Protein AF-A0A0G1EMX4-F1 (afdb_monomer_lite)

Organism: NCBI:txid1618778

Sequence (111 aa):
MSNNVKIFILVIVLLILGTAATILLQSESVPAGPGKYDKFAICLKDQGAVFYGAFWCPHCQTQKKLFGTSQKLLPYVECSPVSGQGQTQECMDKKIESYPTWEFADGPWLN

Secondary structure (DSSP, 8-state):
--HHHHHHHHHHHHHHHHHHHHHHHHTTS--SSPPTTHHHHHHHHHTT-EEEE-TT-HHHHHHHHHTGGGGGGS-EEE-S-TTSSS--HHHHHTT--SSSEEE-TTS--B-

InterPro domains:
  IPR036249 Thioredoxin-like superfamily [SSF52833] (50-106)

Radius of gyration: 23.39 Å; chains: 1; bounding box: 41×38×71 Å

Foldseek 3Di:
DDPVVVVVVVVVVVVVVVVVVVVVVVVVPDPPDDFPCQVVQQVCVVQPKAWEAAPPDPVQVVVLVVRPVNSVSHNYDHQADPVRDHGDPVCVVVVPPDPGWMDGPVDDIDD

pLDDT: mean 88.78, std 12.43, range [50.97, 98.06]

Structure (mmCIF, N/CA/C/O backbone):
data_AF-A0A0G1EMX4-F1
#
_entry.id   AF-A0A0G1EMX4-F1
#
loop_
_atom_site.group_PDB
_atom_site.id
_atom_site.type_symbol
_atom_site.label_atom_id
_atom_site.label_alt_id
_atom_site.label_comp_id
_atom_site.label_asym_id
_atom_site.label_entity_id
_atom_site.label_seq_id
_atom_site.pdbx_PDB_ins_code
_atom_site.Cartn_x
_atom_site.Cartn_y
_atom_site.Cartn_z
_atom_site.occupancy
_atom_site.B_iso_or_equiv
_atom_site.auth_seq_id
_atom_site.auth_comp_id
_atom_site.auth_asym_id
_atom_site.auth_atom_id
_atom_site.pdbx_PDB_model_num
ATOM 1 N N . MET A 1 1 ? 18.660 16.735 -56.002 1.00 62.03 1 MET A N 1
ATOM 2 C CA . MET A 1 1 ? 18.299 16.872 -54.571 1.00 62.03 1 MET A CA 1
ATOM 3 C C . MET A 1 1 ? 19.229 17.891 -53.928 1.00 62.03 1 MET A C 1
ATOM 5 O O . MET A 1 1 ? 20.433 17.656 -53.937 1.00 62.03 1 MET A O 1
ATOM 9 N N . SER A 1 2 ? 18.707 19.032 -53.466 1.00 80.50 2 SER A N 1
ATOM 10 C CA . SER A 1 2 ? 19.525 20.114 -52.895 1.00 80.50 2 SER A CA 1
ATOM 11 C C . SER A 1 2 ? 20.086 19.726 -51.522 1.00 80.50 2 SER A C 1
ATOM 13 O O . SER A 1 2 ? 19.517 18.887 -50.822 1.00 80.50 2 SER A O 1
ATOM 15 N N . ASN A 1 3 ? 21.218 20.315 -51.134 1.00 86.56 3 ASN A N 1
ATOM 16 C CA . ASN A 1 3 ? 21.918 19.964 -49.891 1.00 86.56 3 ASN A CA 1
ATOM 17 C C . ASN A 1 3 ? 21.039 20.145 -48.645 1.00 86.56 3 ASN A C 1
ATOM 19 O O . ASN A 1 3 ? 21.103 19.329 -47.732 1.00 86.56 3 ASN A O 1
ATOM 23 N N . ASN A 1 4 ? 20.135 21.124 -48.665 1.00 83.31 4 ASN A N 1
ATOM 24 C CA . ASN A 1 4 ? 19.181 21.365 -47.581 1.00 83.31 4 ASN A CA 1
ATOM 25 C C . ASN A 1 4 ? 18.197 20.197 -47.406 1.00 83.31 4 ASN A C 1
ATOM 27 O O . ASN A 1 4 ? 17.887 19.815 -46.282 1.00 83.31 4 ASN A O 1
ATOM 31 N N . VAL A 1 5 ? 17.767 19.571 -48.508 1.00 87.06 5 VAL A N 1
ATOM 32 C CA . VAL A 1 5 ? 16.890 18.389 -48.472 1.00 87.06 5 VAL A CA 1
ATOM 33 C C . VAL A 1 5 ? 17.640 17.176 -47.919 1.00 87.06 5 VAL A C 1
ATOM 35 O O . VAL A 1 5 ? 17.085 16.421 -47.128 1.00 87.06 5 VAL A O 1
ATOM 38 N N . LYS A 1 6 ? 18.925 17.014 -48.264 1.00 86.50 6 LYS A N 1
ATOM 39 C CA . LYS A 1 6 ? 19.768 15.943 -47.705 1.00 86.50 6 LYS A CA 1
ATOM 40 C C . LYS A 1 6 ? 19.965 16.104 -46.198 1.00 86.50 6 LYS A C 1
ATOM 42 O O . LYS A 1 6 ? 19.823 15.126 -45.475 1.00 86.50 6 LYS A O 1
ATOM 47 N N . ILE A 1 7 ? 20.248 17.324 -45.735 1.00 89.69 7 ILE A N 1
ATOM 48 C CA . ILE A 1 7 ? 20.418 17.636 -44.307 1.00 89.69 7 ILE A CA 1
ATOM 49 C C . ILE A 1 7 ? 19.121 17.351 -43.545 1.00 89.69 7 ILE A C 1
ATOM 51 O O . ILE A 1 7 ? 19.154 16.692 -42.510 1.00 89.69 7 ILE A O 1
ATOM 55 N N . PHE A 1 8 ? 17.975 17.770 -44.085 1.00 91.44 8 PHE A N 1
ATOM 56 C CA . PHE A 1 8 ? 16.676 17.541 -43.455 1.00 91.44 8 PHE A CA 1
ATOM 57 C C . PHE A 1 8 ? 16.335 16.047 -43.325 1.00 91.44 8 PHE A C 1
ATOM 59 O O . PHE A 1 8 ? 15.916 15.601 -42.259 1.00 91.44 8 PHE A O 1
ATOM 66 N N . ILE A 1 9 ? 16.596 15.252 -44.369 1.00 92.75 9 ILE A N 1
ATOM 67 C CA . ILE A 1 9 ? 16.412 13.791 -44.332 1.00 92.75 9 ILE A CA 1
ATOM 68 C C . ILE A 1 9 ? 17.330 13.151 -43.283 1.00 92.75 9 ILE A C 1
ATOM 70 O O . ILE A 1 9 ? 16.891 12.284 -42.531 1.00 92.75 9 ILE A O 1
ATOM 74 N N . LEU A 1 10 ? 18.586 13.596 -43.192 1.00 93.50 10 LEU A N 1
ATOM 75 C CA . LEU A 1 10 ? 19.567 13.047 -42.251 1.00 93.50 10 LEU A CA 1
ATOM 76 C C . LEU A 1 10 ? 19.153 13.304 -40.792 1.00 93.50 10 LEU A C 1
ATOM 78 O O . LEU A 1 10 ? 19.221 12.397 -39.966 1.00 93.50 10 LEU A O 1
ATOM 82 N N . VAL A 1 11 ? 18.637 14.499 -40.491 1.00 94.19 11 VAL A N 1
ATOM 83 C CA . VAL A 1 11 ? 18.111 14.840 -39.158 1.00 94.19 11 VAL A CA 1
ATOM 84 C C . VAL A 1 11 ? 16.895 13.983 -38.799 1.00 94.19 11 VAL A C 1
ATOM 86 O O . VAL A 1 11 ? 16.834 13.454 -37.692 1.00 94.19 11 VAL A O 1
ATOM 89 N N . ILE A 1 12 ? 15.953 13.786 -39.727 1.00 94.38 12 ILE A N 1
ATOM 90 C CA . ILE A 1 12 ? 14.769 12.942 -39.490 1.00 94.38 12 ILE A CA 1
ATOM 91 C C . ILE A 1 12 ? 15.176 11.495 -39.208 1.00 94.38 12 ILE A C 1
ATOM 93 O O . ILE A 1 12 ? 14.682 10.894 -38.257 1.00 94.38 12 ILE A O 1
ATOM 97 N N . VAL A 1 13 ? 16.105 10.943 -39.991 1.00 94.56 13 VAL A N 1
ATOM 98 C CA . VAL A 1 13 ? 16.601 9.576 -39.787 1.00 94.56 13 VAL A CA 1
ATOM 99 C C . VAL A 1 13 ? 17.267 9.438 -38.417 1.00 94.56 13 VAL A C 1
ATOM 101 O O . VAL A 1 13 ? 16.986 8.476 -37.707 1.00 94.56 13 VAL A O 1
ATOM 104 N N . LEU A 1 14 ? 18.079 10.411 -37.995 1.00 93.75 14 LEU A N 1
ATOM 105 C CA . LEU A 1 14 ? 18.706 10.398 -36.669 1.00 93.75 14 LEU A CA 1
ATOM 106 C C . LEU A 1 14 ? 17.684 10.497 -35.528 1.00 93.75 14 LEU A C 1
ATOM 108 O O . LEU A 1 14 ? 17.842 9.811 -34.521 1.00 93.75 14 LEU A O 1
ATOM 112 N N . LEU A 1 15 ? 16.620 11.289 -35.681 1.00 92.69 15 LEU A N 1
ATOM 113 C CA . LEU A 1 15 ? 15.543 11.382 -34.687 1.00 92.69 15 LEU A CA 1
ATOM 114 C C . LEU A 1 15 ? 14.741 10.078 -34.582 1.00 92.69 15 LEU A C 1
ATOM 116 O O . LEU A 1 15 ? 14.439 9.624 -33.477 1.00 92.69 15 LEU A O 1
ATOM 120 N N . ILE A 1 16 ? 14.432 9.439 -35.712 1.00 92.44 16 ILE A N 1
ATOM 121 C CA . ILE A 1 16 ? 13.731 8.147 -35.738 1.00 92.44 16 ILE A CA 1
ATOM 122 C C . ILE A 1 16 ? 14.608 7.051 -35.120 1.00 92.44 16 ILE A C 1
ATOM 124 O O . ILE A 1 16 ? 14.136 6.275 -34.295 1.00 92.44 16 ILE A O 1
ATOM 128 N N . LEU A 1 17 ? 15.899 7.010 -35.457 1.00 91.50 17 LEU A N 1
ATOM 129 C CA . LEU A 1 17 ? 16.836 6.045 -34.877 1.00 91.50 17 LEU A CA 1
ATOM 130 C C . LEU A 1 17 ? 17.051 6.283 -33.379 1.00 91.50 17 LEU A C 1
ATOM 132 O O . LEU A 1 17 ? 17.079 5.323 -32.615 1.00 91.50 17 LEU A O 1
ATOM 136 N N . GLY A 1 18 ? 17.153 7.542 -32.947 1.00 88.06 18 GLY A N 1
ATOM 137 C CA . GLY A 1 18 ? 17.282 7.903 -31.536 1.00 88.06 18 GLY A CA 1
ATOM 138 C C . GLY A 1 18 ? 16.055 7.504 -30.716 1.00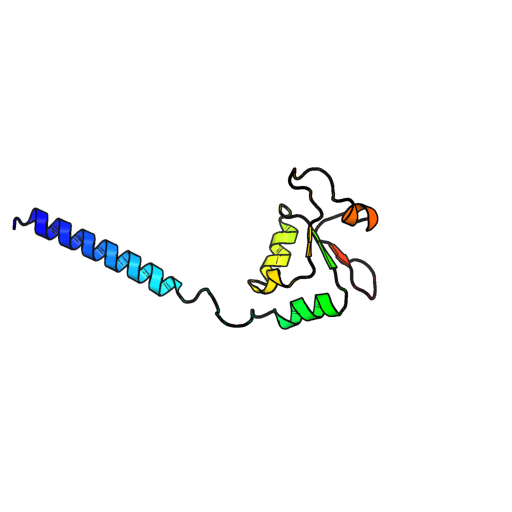 88.06 18 GLY A C 1
ATOM 139 O O . GLY A 1 18 ? 16.196 6.875 -29.671 1.00 88.06 18 GLY A O 1
ATOM 140 N N . THR A 1 19 ? 14.849 7.792 -31.212 1.00 83.69 19 THR A N 1
ATOM 141 C CA . THR A 1 19 ? 13.592 7.403 -30.545 1.00 83.69 19 THR A CA 1
ATOM 142 C C . THR A 1 19 ? 13.400 5.885 -30.518 1.00 83.69 19 THR A C 1
ATOM 144 O O . THR A 1 19 ? 13.086 5.326 -29.464 1.00 83.69 19 THR A O 1
ATOM 147 N N . ALA A 1 20 ? 13.678 5.187 -31.622 1.00 85.12 20 ALA A N 1
ATOM 148 C CA . ALA A 1 20 ? 13.656 3.727 -31.665 1.00 85.12 20 ALA A CA 1
ATOM 149 C C . ALA A 1 20 ? 14.665 3.118 -30.678 1.00 85.12 20 ALA A C 1
ATOM 151 O O . ALA A 1 20 ? 14.307 2.223 -29.918 1.00 85.12 20 ALA A O 1
ATOM 152 N N . ALA A 1 21 ? 15.891 3.647 -30.612 1.00 86.12 21 ALA A N 1
ATOM 153 C CA . ALA A 1 21 ? 16.893 3.210 -29.645 1.00 86.12 21 ALA A CA 1
ATOM 154 C C . ALA A 1 21 ? 16.427 3.432 -28.199 1.00 86.12 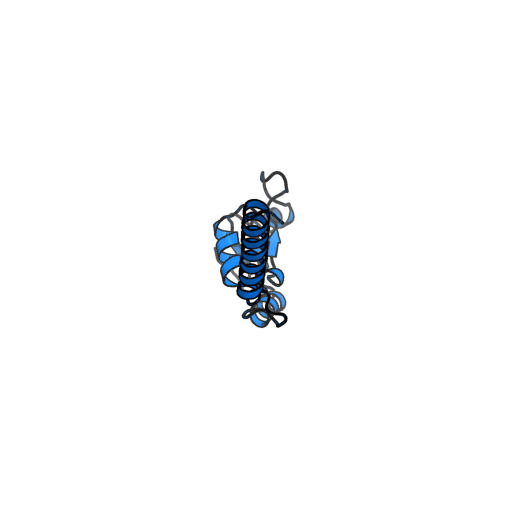21 ALA A C 1
ATOM 156 O O . ALA A 1 21 ? 16.575 2.532 -27.382 1.00 86.12 21 ALA A O 1
ATOM 157 N N . THR A 1 22 ? 15.798 4.568 -27.870 1.00 76.38 22 THR A N 1
ATOM 158 C CA . THR A 1 22 ? 15.262 4.788 -26.513 1.00 76.38 22 THR A CA 1
ATOM 159 C C . THR A 1 22 ? 14.145 3.815 -26.141 1.00 76.38 22 THR A C 1
ATOM 161 O O . THR A 1 22 ? 14.119 3.339 -25.011 1.00 76.38 22 THR A O 1
ATOM 164 N N . ILE A 1 23 ? 13.263 3.468 -27.084 1.00 75.56 23 ILE A N 1
ATOM 165 C CA . ILE A 1 23 ? 12.185 2.493 -26.859 1.00 75.56 23 ILE A CA 1
ATOM 166 C C . ILE A 1 23 ? 12.774 1.091 -26.664 1.00 75.56 23 ILE A C 1
ATOM 168 O O . ILE A 1 23 ? 12.382 0.373 -25.746 1.00 75.56 23 ILE A O 1
ATOM 172 N N . LEU A 1 24 ? 13.757 0.717 -27.487 1.00 73.62 24 LEU A N 1
ATOM 173 C CA . LEU A 1 24 ? 14.439 -0.573 -27.390 1.00 73.62 24 LEU A CA 1
ATOM 174 C C . LEU A 1 24 ? 15.250 -0.696 -26.092 1.00 73.62 24 LEU A C 1
ATOM 176 O O . LEU A 1 24 ? 15.225 -1.748 -25.464 1.00 73.62 24 LEU A O 1
ATOM 180 N N . LEU A 1 25 ? 15.902 0.378 -25.638 1.00 73.75 25 LEU A N 1
ATOM 181 C CA . LEU A 1 25 ? 16.625 0.406 -24.360 1.00 73.75 25 LEU A CA 1
ATOM 182 C C . LEU A 1 25 ? 15.686 0.394 -23.138 1.00 73.75 25 LEU A C 1
ATOM 184 O O . LEU A 1 25 ? 16.089 -0.039 -22.064 1.00 73.75 25 LEU A O 1
ATOM 188 N N . GLN A 1 26 ? 14.431 0.832 -23.278 1.00 65.19 26 GLN A N 1
ATOM 189 C CA . GLN A 1 26 ? 13.407 0.759 -22.220 1.00 65.19 26 GLN A CA 1
ATOM 190 C C . GLN A 1 26 ? 12.663 -0.592 -22.175 1.00 65.19 26 GLN A C 1
ATOM 192 O O . GLN A 1 26 ? 11.900 -0.849 -21.235 1.00 65.19 26 GLN A O 1
ATOM 197 N N . SER A 1 27 ? 12.916 -1.475 -23.150 1.00 55.94 27 SER A N 1
ATOM 198 C CA . SER A 1 27 ? 12.278 -2.790 -23.321 1.00 55.94 27 SER A CA 1
ATOM 199 C C . SER A 1 27 ? 12.614 -3.824 -22.230 1.00 55.94 27 SER A C 1
ATOM 201 O O . SER A 1 27 ? 12.163 -4.964 -22.318 1.00 55.94 27 SER A O 1
ATOM 203 N N . GLU A 1 28 ? 13.371 -3.466 -21.192 1.00 55.09 28 GLU A N 1
ATOM 204 C CA . GLU A 1 28 ? 13.642 -4.351 -20.048 1.00 55.09 28 GLU A CA 1
ATOM 205 C C . GLU A 1 28 ? 12.593 -4.260 -18.920 1.00 55.09 28 GLU A C 1
ATOM 207 O O . GLU A 1 28 ? 12.685 -4.980 -17.927 1.00 55.09 28 GLU A O 1
ATOM 212 N N . SER A 1 29 ? 11.578 -3.393 -19.029 1.00 57.38 29 SER A N 1
ATOM 213 C CA . SER A 1 29 ? 10.752 -3.010 -17.867 1.00 57.38 29 SER A CA 1
ATOM 214 C C . SER A 1 29 ? 9.364 -3.655 -17.737 1.00 57.38 29 SER A C 1
ATOM 216 O O . SER A 1 29 ? 8.634 -3.323 -16.802 1.00 57.38 29 SER A O 1
ATOM 218 N N . VAL A 1 30 ? 8.997 -4.633 -18.570 1.00 57.69 30 VAL A N 1
ATOM 219 C CA . VAL A 1 30 ? 7.797 -5.456 -18.320 1.00 57.69 30 VAL A CA 1
ATOM 220 C C . VAL A 1 30 ? 8.221 -6.917 -18.204 1.00 57.69 30 VAL A C 1
ATOM 222 O O . VAL A 1 30 ? 8.343 -7.600 -19.221 1.00 57.69 30 VAL A O 1
ATOM 225 N N . PRO A 1 31 ? 8.467 -7.430 -16.984 1.00 55.19 31 PRO A N 1
ATOM 226 C CA . PRO A 1 31 ? 8.726 -8.846 -16.816 1.00 55.19 31 PRO A CA 1
ATOM 227 C C . PRO A 1 31 ? 7.463 -9.598 -17.240 1.00 55.19 31 PRO A C 1
ATOM 229 O O . PRO A 1 31 ? 6.413 -9.461 -16.617 1.00 55.19 31 PRO A O 1
ATOM 232 N N . ALA A 1 32 ? 7.569 -10.409 -18.292 1.00 59.00 32 ALA A N 1
ATOM 233 C CA . ALA A 1 32 ? 6.532 -11.364 -18.689 1.00 59.00 32 ALA A CA 1
ATOM 234 C C . ALA A 1 32 ? 6.399 -12.542 -17.693 1.00 59.00 32 ALA A C 1
ATOM 236 O O . ALA A 1 32 ? 5.579 -13.435 -17.890 1.00 59.00 32 ALA A O 1
ATOM 237 N N . GLY A 1 33 ? 7.215 -12.554 -16.631 1.00 67.56 33 GLY A N 1
ATOM 238 C CA . GLY A 1 33 ? 7.194 -13.538 -15.553 1.00 67.56 33 GLY A CA 1
ATOM 239 C C . GLY A 1 33 ? 6.477 -13.046 -14.287 1.00 67.56 33 GLY A C 1
ATOM 240 O O . GLY A 1 33 ? 6.171 -11.857 -14.167 1.00 67.56 33 GLY A O 1
ATOM 241 N N . PRO A 1 34 ? 6.218 -13.953 -13.326 1.00 75.06 34 PRO A N 1
ATOM 242 C CA . PRO A 1 34 ? 5.640 -13.594 -12.035 1.00 75.06 34 PRO A CA 1
ATOM 243 C C . PRO A 1 34 ? 6.498 -12.535 -11.336 1.00 75.06 34 PRO A C 1
ATOM 245 O O . PRO A 1 34 ? 7.731 -12.598 -11.346 1.00 75.06 34 PRO A O 1
ATOM 248 N N . GLY A 1 35 ? 5.840 -11.546 -10.736 1.00 86.69 35 GLY A N 1
ATOM 249 C CA . GLY A 1 35 ? 6.499 -10.505 -9.962 1.00 86.69 35 GLY A CA 1
ATOM 250 C C . GLY A 1 35 ? 7.262 -11.096 -8.777 1.00 86.69 35 GLY A C 1
ATOM 251 O O . GLY A 1 35 ? 6.885 -12.127 -8.214 1.00 86.69 35 GLY A O 1
ATOM 252 N N . LYS A 1 36 ? 8.346 -10.418 -8.375 1.00 93.38 36 LYS A N 1
ATOM 253 C CA . LYS A 1 36 ? 9.257 -10.856 -7.298 1.00 93.38 36 LYS A CA 1
ATOM 254 C C . LYS A 1 36 ? 8.523 -11.267 -6.015 1.00 93.38 36 LYS A C 1
ATOM 256 O O . LYS A 1 36 ? 8.988 -12.163 -5.314 1.00 93.38 36 LYS A O 1
ATOM 261 N N . TYR A 1 37 ? 7.396 -10.624 -5.713 1.00 96.25 37 TYR A N 1
ATOM 262 C CA . TYR A 1 37 ? 6.634 -10.830 -4.484 1.00 96.25 37 TYR A CA 1
ATOM 263 C C . TYR A 1 37 ? 5.265 -11.479 -4.713 1.00 96.25 37 TYR A C 1
ATOM 265 O O . TYR A 1 37 ? 4.460 -11.499 -3.787 1.00 96.25 37 TYR A O 1
ATOM 273 N N . ASP A 1 38 ? 4.990 -12.050 -5.892 1.00 95.81 38 ASP A N 1
ATOM 274 C CA . ASP A 1 38 ? 3.667 -12.605 -6.215 1.00 95.81 38 ASP A CA 1
ATOM 275 C C . ASP A 1 38 ? 3.251 -13.693 -5.221 1.00 95.81 38 ASP A C 1
ATOM 277 O O . ASP A 1 38 ? 2.173 -13.622 -4.637 1.00 95.81 38 ASP A O 1
ATOM 281 N N . LYS A 1 39 ? 4.141 -14.660 -4.957 1.00 96.75 39 LYS A N 1
ATOM 282 C CA . LYS A 1 39 ? 3.884 -15.744 -3.993 1.00 96.75 39 LYS A CA 1
ATOM 283 C C . LYS A 1 39 ? 3.613 -15.222 -2.584 1.00 96.75 39 LYS A C 1
ATOM 285 O O . LYS A 1 39 ? 2.779 -15.776 -1.881 1.00 96.75 39 LYS A O 1
ATOM 290 N N . PHE A 1 40 ? 4.317 -14.170 -2.173 1.00 96.38 40 PHE A N 1
ATOM 291 C CA . PHE A 1 40 ? 4.142 -13.587 -0.848 1.00 96.38 40 PHE A CA 1
ATOM 292 C C . PHE A 1 40 ? 2.828 -12.801 -0.748 1.00 96.38 40 PHE A C 1
ATOM 294 O O . PHE A 1 40 ? 2.090 -12.991 0.210 1.00 96.38 40 PHE A O 1
ATOM 301 N N . ALA A 1 41 ? 2.491 -11.992 -1.757 1.00 97.12 41 ALA A N 1
ATOM 302 C CA . ALA A 1 41 ? 1.222 -11.264 -1.812 1.00 97.12 41 ALA A CA 1
ATOM 303 C C . ALA A 1 41 ? 0.010 -12.212 -1.813 1.00 97.12 41 ALA A C 1
ATOM 305 O O . ALA A 1 41 ? -0.962 -11.967 -1.102 1.00 97.12 41 ALA A O 1
ATOM 306 N N . ILE A 1 42 ? 0.099 -13.321 -2.555 1.00 96.69 42 ILE A N 1
ATOM 307 C CA . ILE A 1 42 ? -0.917 -14.382 -2.547 1.00 96.69 42 ILE A CA 1
ATOM 308 C C . ILE A 1 42 ? -0.989 -15.047 -1.168 1.00 96.69 42 ILE A C 1
ATOM 310 O O . ILE A 1 42 ? -2.074 -15.159 -0.617 1.00 96.69 42 ILE A O 1
ATOM 314 N N . CYS A 1 43 ? 0.152 -15.407 -0.571 1.00 96.38 43 CYS A N 1
ATOM 315 C CA . CYS A 1 43 ? 0.188 -15.999 0.767 1.00 96.38 43 CYS A CA 1
ATOM 316 C C . CYS A 1 43 ? -0.489 -15.102 1.814 1.00 96.38 43 CYS A C 1
ATOM 318 O O . CYS A 1 43 ? -1.296 -15.594 2.589 1.00 96.38 43 CYS A O 1
ATOM 320 N N . LEU A 1 44 ? -0.234 -13.787 1.802 1.00 95.69 44 LEU A N 1
ATOM 321 C CA . LEU A 1 44 ? -0.910 -12.839 2.697 1.00 95.69 44 LEU A CA 1
ATOM 322 C C . LEU A 1 44 ? -2.434 -12.939 2.574 1.00 95.69 44 LEU A C 1
ATOM 324 O O . LEU A 1 44 ? -3.127 -13.048 3.581 1.00 95.69 44 LEU A O 1
ATOM 328 N N . LYS A 1 45 ? -2.946 -12.957 1.340 1.00 94.88 45 LYS A N 1
ATOM 329 C CA . LYS A 1 45 ? -4.376 -13.127 1.075 1.00 94.88 45 LYS A CA 1
ATOM 330 C C . LYS A 1 45 ? -4.895 -14.481 1.570 1.00 94.88 45 LYS A C 1
ATOM 332 O O . LYS A 1 45 ? -5.942 -14.527 2.207 1.00 94.88 45 LYS A O 1
ATOM 337 N N . ASP A 1 46 ? -4.170 -15.564 1.302 1.00 95.94 46 ASP A N 1
ATOM 338 C CA . ASP A 1 46 ? -4.564 -16.926 1.683 1.00 95.94 46 ASP A CA 1
ATOM 339 C C . ASP A 1 46 ? -4.548 -17.134 3.206 1.00 95.94 46 ASP A C 1
ATOM 341 O O . ASP A 1 46 ? -5.355 -17.895 3.734 1.00 95.94 46 ASP A O 1
ATOM 345 N N . GLN A 1 47 ? -3.667 -16.428 3.922 1.00 94.38 47 GLN A N 1
ATOM 346 C CA . GLN A 1 47 ? -3.626 -16.386 5.388 1.00 94.38 47 GLN A CA 1
ATOM 347 C C . GLN A 1 47 ? -4.659 -15.415 5.990 1.00 94.38 47 GLN A C 1
ATOM 349 O O . GLN A 1 47 ? -4.683 -15.218 7.200 1.00 94.38 47 GLN A O 1
ATOM 354 N N . GLY A 1 48 ? -5.518 -14.803 5.169 1.00 93.25 48 GLY A N 1
ATOM 355 C CA . GLY A 1 48 ? -6.590 -13.924 5.634 1.00 93.25 48 GLY A CA 1
ATOM 356 C C . GLY A 1 48 ? -6.137 -12.520 6.031 1.00 93.25 48 GLY A C 1
ATOM 357 O O . GLY A 1 48 ? -6.879 -11.829 6.725 1.00 93.25 48 GLY A O 1
ATOM 358 N N . ALA A 1 49 ? -4.949 -12.080 5.604 1.00 95.31 49 ALA A N 1
ATOM 359 C CA . ALA A 1 49 ? -4.541 -10.696 5.797 1.00 95.31 49 ALA A CA 1
ATOM 360 C C . ALA A 1 49 ? -5.372 -9.756 4.910 1.00 95.31 49 ALA A C 1
ATOM 362 O O . ALA A 1 49 ? -5.694 -10.094 3.768 1.00 95.31 49 ALA A O 1
ATOM 363 N N . VAL A 1 50 ? -5.662 -8.554 5.400 1.00 95.94 50 VAL A N 1
ATOM 364 C CA . VAL A 1 50 ? -6.370 -7.500 4.665 1.00 95.94 50 VAL A CA 1
ATOM 365 C C . VAL A 1 50 ? -5.619 -6.185 4.811 1.00 95.94 50 VAL A C 1
ATOM 367 O O . VAL A 1 50 ? -5.253 -5.783 5.912 1.00 95.94 50 VAL A O 1
ATOM 370 N N . PHE A 1 51 ? -5.394 -5.510 3.689 1.00 97.12 51 PHE A N 1
ATOM 371 C CA . PHE A 1 51 ? -4.737 -4.214 3.617 1.00 97.12 51 PHE A CA 1
ATOM 372 C C . PHE A 1 51 ? -5.759 -3.119 3.308 1.00 97.12 51 PHE A C 1
ATOM 374 O O . PHE A 1 51 ? -6.144 -2.910 2.158 1.00 97.12 51 PHE A O 1
ATOM 381 N N . TYR A 1 52 ? -6.145 -2.368 4.328 1.00 97.75 52 TYR A N 1
ATOM 382 C CA . TYR A 1 52 ? -7.032 -1.219 4.212 1.00 97.75 52 TYR A CA 1
ATOM 383 C C . TYR A 1 52 ? -6.234 0.049 3.896 1.00 97.75 52 TYR A C 1
ATOM 385 O O . TYR A 1 52 ? -5.222 0.357 4.537 1.00 97.75 52 TYR A O 1
ATOM 393 N N . GLY A 1 53 ? -6.684 0.820 2.912 1.00 97.75 53 GLY A N 1
ATOM 394 C CA . GLY A 1 53 ? -6.059 2.098 2.595 1.00 97.75 53 GLY A CA 1
ATOM 395 C C . GLY A 1 53 ? -6.898 2.968 1.678 1.00 97.75 53 GLY A C 1
ATOM 396 O O . GLY A 1 53 ? -8.044 2.652 1.382 1.00 97.75 53 GLY A O 1
ATOM 397 N N . ALA A 1 54 ? -6.305 4.071 1.227 1.00 97.94 54 ALA A N 1
ATOM 398 C CA . ALA A 1 54 ? -6.933 4.978 0.278 1.00 97.94 54 ALA A CA 1
ATOM 399 C C . ALA A 1 54 ? -6.069 5.186 -0.971 1.00 97.94 54 ALA A C 1
ATOM 401 O O . ALA A 1 54 ? -4.837 5.248 -0.877 1.00 97.94 54 ALA A O 1
ATOM 402 N N . PHE A 1 55 ? -6.687 5.367 -2.139 1.00 96.25 55 PHE A N 1
ATOM 403 C CA . PHE A 1 55 ? -5.951 5.598 -3.392 1.00 96.25 55 PHE A CA 1
ATOM 404 C C . PHE A 1 55 ? -5.042 6.841 -3.341 1.00 96.25 55 PHE A C 1
ATOM 406 O O . PHE A 1 55 ? -3.951 6.847 -3.919 1.00 96.25 55 PHE A O 1
ATOM 413 N N . TRP A 1 56 ? -5.470 7.883 -2.623 1.00 96.06 56 TRP A N 1
ATOM 414 C CA . TRP A 1 56 ? -4.743 9.146 -2.462 1.00 96.06 56 TRP A CA 1
ATOM 415 C C . TRP A 1 56 ? -3.719 9.125 -1.319 1.00 96.06 56 TRP A C 1
ATOM 417 O O . TRP A 1 56 ? -2.937 10.063 -1.188 1.00 96.06 56 TRP A O 1
ATOM 427 N N . CYS A 1 57 ? -3.703 8.082 -0.484 1.00 96.75 57 CYS A N 1
ATOM 428 C CA . CYS A 1 57 ? -2.870 8.017 0.716 1.00 96.75 57 CYS A CA 1
ATOM 429 C C . CYS A 1 57 ? -1.386 7.760 0.358 1.00 96.75 57 CYS A C 1
ATOM 431 O O . CYS A 1 57 ? -1.054 6.680 -0.150 1.00 96.75 57 CYS A O 1
ATOM 433 N N . PRO A 1 58 ? -0.451 8.689 0.660 1.00 97.31 58 PRO A N 1
ATOM 434 C CA . PRO A 1 58 ? 0.961 8.549 0.275 1.00 97.31 58 PRO A CA 1
ATOM 435 C C . PRO A 1 58 ? 1.662 7.355 0.938 1.00 97.31 58 PRO A C 1
ATOM 437 O O . PRO A 1 58 ? 2.471 6.658 0.319 1.00 97.31 58 PRO A O 1
ATOM 440 N N . HIS A 1 59 ? 1.323 7.071 2.196 1.00 97.56 59 HIS A N 1
ATOM 441 C CA . HIS A 1 59 ? 1.862 5.923 2.927 1.00 97.56 59 HIS A CA 1
ATOM 442 C C . HIS A 1 59 ? 1.373 4.594 2.336 1.00 97.56 59 HIS A C 1
ATOM 444 O O . HIS A 1 59 ? 2.147 3.648 2.197 1.00 97.56 59 HIS A O 1
ATOM 450 N N . CYS A 1 60 ? 0.126 4.552 1.874 1.00 97.62 60 CYS A N 1
ATOM 451 C CA . CYS A 1 60 ? -0.466 3.408 1.195 1.00 97.62 60 CYS A CA 1
ATOM 452 C C . CYS A 1 60 ? 0.223 3.148 -0.148 1.00 97.62 60 CYS A C 1
ATOM 454 O O . CYS A 1 60 ? 0.554 2.009 -0.475 1.00 97.62 60 CYS A O 1
ATOM 456 N N . GLN A 1 61 ? 0.509 4.207 -0.909 1.00 97.69 61 GLN A N 1
ATOM 457 C CA . GLN A 1 61 ? 1.285 4.111 -2.147 1.00 97.69 61 GLN A CA 1
ATOM 458 C C . GLN A 1 61 ? 2.712 3.616 -1.885 1.00 97.69 61 GLN A C 1
ATOM 460 O O . GLN A 1 61 ? 3.229 2.791 -2.638 1.00 97.69 61 GLN A O 1
ATOM 465 N N . THR A 1 62 ? 3.329 4.063 -0.790 1.00 97.31 62 THR A N 1
ATOM 466 C CA . THR A 1 62 ? 4.664 3.612 -0.375 1.00 97.31 62 THR A CA 1
ATOM 467 C C . THR A 1 62 ? 4.663 2.120 -0.044 1.00 97.31 62 THR A C 1
ATOM 469 O O . THR A 1 62 ? 5.502 1.389 -0.566 1.00 97.31 62 THR A O 1
ATOM 472 N N . GLN A 1 63 ? 3.679 1.643 0.724 1.00 96.31 63 GLN A N 1
ATOM 473 C CA . GLN A 1 63 ? 3.487 0.218 1.016 1.00 96.31 63 GLN A CA 1
ATOM 474 C C . GLN A 1 63 ? 3.287 -0.604 -0.265 1.00 96.31 63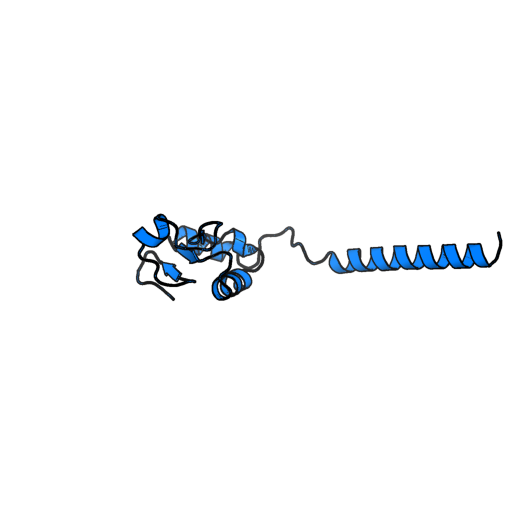 GLN A C 1
ATOM 476 O O . GLN A 1 63 ? 4.001 -1.579 -0.489 1.00 96.31 63 GLN A O 1
ATOM 481 N N . LYS A 1 64 ? 2.398 -0.173 -1.172 1.00 96.75 64 LYS A N 1
ATOM 482 C CA . LYS A 1 64 ? 2.181 -0.843 -2.471 1.00 96.75 64 LYS A CA 1
ATOM 483 C C . LYS A 1 64 ? 3.463 -0.922 -3.301 1.00 96.75 64 LYS A C 1
ATOM 485 O O . LYS A 1 64 ? 3.741 -1.952 -3.914 1.00 96.75 64 LYS A O 1
ATOM 490 N N . LYS A 1 65 ? 4.280 0.134 -3.291 1.00 95.62 65 LYS A N 1
ATOM 491 C CA . LYS A 1 65 ? 5.537 0.196 -4.048 1.00 95.62 65 LYS A CA 1
ATOM 492 C C . LYS A 1 65 ? 6.557 -0.853 -3.598 1.00 95.62 65 LYS A C 1
ATOM 494 O O . LYS A 1 65 ? 7.312 -1.326 -4.446 1.00 95.62 65 LYS A O 1
ATOM 499 N N . LEU A 1 66 ? 6.545 -1.275 -2.329 1.00 95.00 66 LEU A N 1
ATOM 500 C CA . LEU A 1 66 ? 7.413 -2.357 -1.834 1.00 95.00 66 LEU A CA 1
ATOM 501 C C . LEU A 1 66 ? 7.173 -3.682 -2.574 1.00 95.00 66 LEU A C 1
ATOM 503 O O . LEU A 1 66 ? 8.105 -4.460 -2.759 1.00 95.00 66 LEU A O 1
ATOM 507 N N . PHE A 1 67 ? 5.950 -3.905 -3.060 1.00 96.00 67 PHE A N 1
ATOM 508 C CA . PHE A 1 67 ? 5.572 -5.100 -3.815 1.00 96.00 67 PHE A CA 1
ATOM 509 C C . PHE A 1 67 ? 5.803 -4.964 -5.327 1.00 96.00 67 PHE A C 1
ATOM 511 O O . PHE A 1 67 ? 5.688 -5.948 -6.057 1.00 96.00 67 PHE A O 1
ATOM 518 N N . GLY A 1 68 ? 6.141 -3.773 -5.831 1.00 93.50 68 GLY A N 1
ATOM 519 C CA . GLY A 1 68 ? 6.363 -3.543 -7.259 1.00 93.50 68 GLY A CA 1
ATOM 520 C C . GLY A 1 68 ? 5.151 -3.943 -8.110 1.00 93.50 68 GLY A C 1
ATOM 521 O O . GLY A 1 68 ? 4.030 -3.494 -7.866 1.00 93.50 68 GLY A O 1
ATOM 522 N 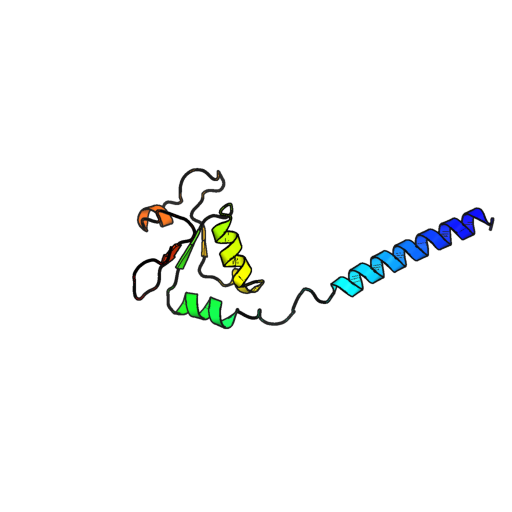N . THR A 1 69 ? 5.361 -4.800 -9.112 1.00 93.44 69 THR A N 1
ATOM 523 C CA . THR A 1 69 ? 4.285 -5.325 -9.975 1.00 93.44 69 THR A CA 1
ATOM 524 C C . THR A 1 69 ? 3.346 -6.293 -9.249 1.00 93.44 69 THR A C 1
ATOM 526 O O . THR A 1 69 ? 2.207 -6.468 -9.684 1.00 93.44 69 THR A O 1
ATOM 529 N N . SER A 1 70 ? 3.781 -6.873 -8.126 1.00 96.31 70 SER A N 1
ATOM 530 C CA . SER A 1 70 ? 2.991 -7.792 -7.300 1.00 96.31 70 SER A CA 1
ATOM 531 C C . SER A 1 70 ? 1.918 -7.081 -6.473 1.00 96.31 70 SER A C 1
ATOM 533 O O . SER A 1 70 ? 1.041 -7.739 -5.926 1.00 96.31 70 SER A O 1
ATOM 535 N N . GLN A 1 71 ? 1.924 -5.742 -6.412 1.00 95.50 71 GLN A N 1
ATOM 536 C CA . GLN A 1 71 ? 0.929 -4.967 -5.658 1.00 95.50 71 GLN A CA 1
ATOM 537 C C . GLN A 1 71 ? -0.522 -5.266 -6.076 1.00 95.50 71 GLN A C 1
ATOM 539 O O . GLN A 1 71 ? -1.436 -5.155 -5.268 1.00 95.50 71 GLN A O 1
ATOM 544 N N . LYS A 1 72 ? -0.726 -5.678 -7.336 1.00 94.81 72 LYS A N 1
ATOM 545 C CA . LYS A 1 72 ? -2.031 -6.067 -7.897 1.00 94.81 72 LYS A CA 1
ATOM 546 C C . LYS A 1 72 ? -2.620 -7.334 -7.264 1.00 94.81 72 LYS A C 1
ATOM 548 O O . LYS A 1 72 ? -3.791 -7.620 -7.468 1.00 94.81 72 LYS A O 1
ATOM 553 N N . LEU A 1 73 ? -1.793 -8.108 -6.561 1.00 96.75 73 LEU A N 1
ATOM 554 C CA . LEU A 1 73 ? -2.173 -9.353 -5.892 1.00 96.75 73 LEU A CA 1
ATOM 555 C C . LEU A 1 73 ? -2.422 -9.156 -4.393 1.00 96.75 73 LEU A C 1
ATOM 557 O O . LEU A 1 73 ? -2.849 -10.097 -3.731 1.00 96.75 73 LEU A O 1
ATOM 561 N N . LEU A 1 74 ? -2.141 -7.964 -3.855 1.00 97.19 74 LEU A N 1
ATOM 562 C CA . LEU A 1 74 ? -2.358 -7.672 -2.443 1.00 97.19 74 LEU A CA 1
ATOM 563 C C . LEU A 1 74 ? -3.848 -7.772 -2.091 1.00 97.19 74 LEU A C 1
ATOM 565 O O . LEU A 1 74 ? -4.688 -7.369 -2.902 1.00 97.19 74 LEU A O 1
ATOM 569 N N . PRO A 1 75 ? -4.189 -8.229 -0.874 1.00 97.12 75 PRO A N 1
ATOM 570 C CA . PRO A 1 75 ? -5.560 -8.231 -0.370 1.00 97.12 75 PRO A CA 1
ATOM 571 C C . PRO A 1 75 ? -6.000 -6.810 0.032 1.00 97.12 75 PRO A C 1
ATOM 573 O O . PRO A 1 75 ? -6.234 -6.524 1.200 1.00 97.12 75 PRO A O 1
ATOM 576 N N . TYR A 1 76 ? -6.036 -5.888 -0.931 1.00 98.00 76 TYR A N 1
ATOM 577 C CA . TYR A 1 76 ? -6.303 -4.468 -0.703 1.00 98.00 76 TYR A CA 1
ATOM 578 C C . TYR A 1 76 ? -7.801 -4.145 -0.706 1.00 98.00 76 TYR A C 1
ATOM 580 O O . TYR A 1 76 ? -8.502 -4.499 -1.655 1.00 98.00 76 TYR A O 1
ATOM 588 N N . VAL A 1 77 ? -8.251 -3.387 0.294 1.00 97.88 77 VAL A N 1
ATOM 589 C CA . VAL A 1 77 ? -9.592 -2.794 0.375 1.00 97.88 77 VAL A CA 1
ATOM 590 C C . VAL A 1 77 ? -9.468 -1.277 0.265 1.00 97.88 77 VAL A C 1
ATOM 592 O O . VAL A 1 77 ? -8.725 -0.635 1.013 1.00 97.88 77 VAL A O 1
ATOM 595 N N . GLU A 1 78 ? -10.200 -0.701 -0.690 1.00 97.81 78 GLU A N 1
ATOM 596 C CA . GLU A 1 78 ? -10.285 0.747 -0.867 1.00 97.81 78 GLU A CA 1
ATOM 597 C C . GLU A 1 78 ? -11.281 1.337 0.132 1.00 97.81 78 GLU A C 1
ATOM 599 O O . GLU A 1 78 ? -12.489 1.114 0.051 1.00 97.81 78 GLU A O 1
ATOM 604 N N . CYS A 1 79 ? -10.757 2.122 1.064 1.00 98.06 79 CYS A N 1
ATOM 605 C CA . CYS A 1 79 ? -11.533 2.753 2.114 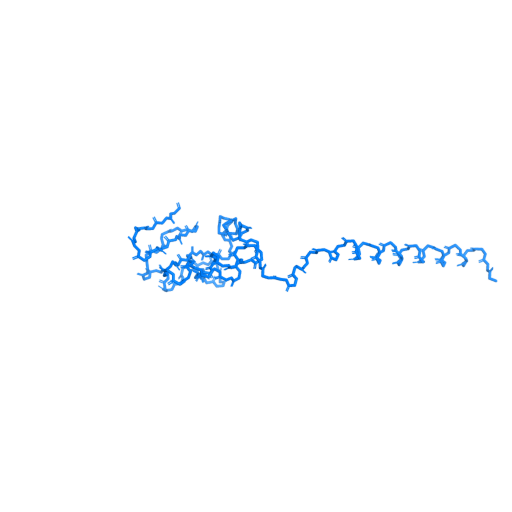1.00 98.06 79 CYS A CA 1
ATOM 606 C C . CYS A 1 79 ? -12.002 4.161 1.767 1.00 98.06 79 CYS A C 1
ATOM 608 O O . CYS A 1 79 ? -12.812 4.706 2.513 1.00 98.06 79 CYS A O 1
ATOM 610 N N . SER A 1 80 ? -11.542 4.779 0.675 1.00 97.50 80 SER A N 1
ATOM 611 C CA . SER A 1 80 ? -11.992 6.117 0.292 1.00 97.50 80 SER A CA 1
ATOM 612 C C . SER A 1 80 ? -13.000 6.078 -0.859 1.00 97.50 80 SER A C 1
ATOM 614 O O . SER A 1 80 ? -12.743 5.457 -1.893 1.00 97.50 80 SER A O 1
ATOM 616 N N . PRO A 1 81 ? -14.141 6.782 -0.739 1.00 95.94 81 PRO A N 1
ATOM 617 C CA . PRO A 1 81 ? -15.009 7.034 -1.881 1.00 95.94 81 PRO A CA 1
ATOM 618 C C . PRO A 1 81 ? -14.270 7.800 -2.985 1.00 95.94 81 PRO A C 1
ATOM 620 O O . PRO A 1 81 ? -13.300 8.510 -2.729 1.00 95.94 81 PRO A O 1
ATOM 623 N N . VAL A 1 82 ? -14.788 7.753 -4.215 1.00 93.38 82 VAL A N 1
ATOM 624 C CA . VAL A 1 82 ? -14.212 8.493 -5.359 1.00 93.38 82 VAL A CA 1
ATOM 625 C C . VAL A 1 82 ? -14.142 10.008 -5.102 1.00 93.38 82 VAL A C 1
ATOM 627 O O . VAL A 1 82 ? -13.259 10.679 -5.627 1.00 93.38 82 VAL A O 1
ATOM 630 N N . SER A 1 83 ? -15.028 10.550 -4.257 1.00 93.88 83 SER A N 1
ATOM 631 C CA . SER A 1 83 ? -14.989 11.956 -3.827 1.00 93.88 83 SER A CA 1
ATOM 632 C C . SER A 1 83 ? -13.759 12.311 -2.981 1.00 93.88 83 SER A C 1
ATOM 634 O O . SER A 1 83 ? -13.488 13.492 -2.778 1.00 93.88 83 SER A O 1
ATOM 636 N N . GLY A 1 84 ? -13.042 11.319 -2.444 1.00 91.25 84 GLY A N 1
ATOM 637 C CA . GLY A 1 84 ? -11.937 11.497 -1.503 1.00 91.25 84 GLY A CA 1
ATOM 638 C C . GLY A 1 84 ? -12.370 11.922 -0.096 1.00 91.25 84 GLY A C 1
ATOM 639 O O . GLY A 1 84 ? -11.521 12.093 0.773 1.00 91.25 84 GLY A O 1
ATOM 640 N N . GLN A 1 85 ? -13.673 12.098 0.145 1.00 91.38 85 GLN A N 1
ATOM 641 C CA . GLN A 1 85 ? -14.221 12.557 1.420 1.00 91.38 85 GLN A CA 1
ATOM 642 C C . GLN A 1 85 ? 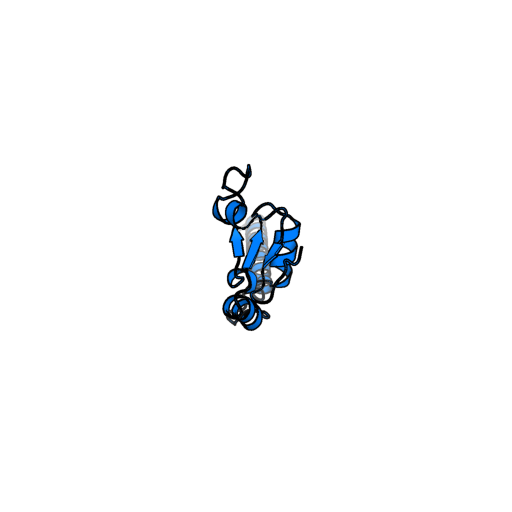-14.970 11.434 2.133 1.00 91.38 85 GLN A C 1
ATOM 644 O O . GLN A 1 85 ? -15.825 10.774 1.544 1.00 91.38 85 GLN A O 1
ATOM 649 N N . GLY A 1 86 ? -14.676 11.266 3.422 1.00 93.56 86 GLY A N 1
ATOM 650 C CA . GLY A 1 86 ? -15.243 10.199 4.241 1.00 93.56 86 GLY A CA 1
ATOM 651 C C . GLY A 1 86 ? -14.578 8.844 3.995 1.00 93.56 86 GLY A C 1
ATOM 652 O O . GLY A 1 86 ? -13.464 8.756 3.472 1.00 93.56 86 GLY A O 1
ATOM 653 N N . GLN A 1 87 ? -15.274 7.790 4.406 1.00 97.00 87 GLN A N 1
ATOM 654 C CA . GLN A 1 87 ? -14.798 6.413 4.364 1.00 97.00 87 GLN A CA 1
ATOM 655 C C . GLN A 1 87 ? -15.913 5.492 3.845 1.00 97.00 87 GLN A C 1
ATOM 657 O O . GLN A 1 87 ? -17.097 5.792 4.009 1.00 97.00 87 GLN A O 1
ATOM 662 N N . THR A 1 88 ? -15.557 4.396 3.177 1.00 97.62 88 THR A N 1
ATOM 663 C CA . THR A 1 88 ? -16.521 3.373 2.749 1.00 97.62 88 THR A CA 1
ATOM 664 C C . THR A 1 88 ? -17.139 2.672 3.960 1.00 97.62 88 THR A C 1
ATOM 666 O O . THR A 1 88 ? -16.502 2.538 5.005 1.00 97.62 88 THR A O 1
ATOM 669 N N . GLN A 1 89 ? -18.386 2.206 3.824 1.00 96.75 89 GLN A N 1
ATOM 670 C CA . GLN A 1 89 ? -19.091 1.541 4.926 1.00 96.75 89 GLN A CA 1
ATOM 671 C C . GLN A 1 89 ? -18.330 0.318 5.447 1.00 96.75 89 GLN A C 1
ATOM 673 O O . GLN A 1 89 ? -18.201 0.158 6.652 1.00 96.75 89 GLN A O 1
ATOM 678 N N . GLU A 1 90 ? -17.742 -0.472 4.547 1.00 96.06 90 GLU A N 1
ATOM 679 C CA . GLU A 1 90 ? -16.922 -1.635 4.898 1.00 96.06 90 GLU A CA 1
ATOM 680 C C . GLU A 1 90 ? -15.783 -1.278 5.868 1.00 96.06 90 GLU A C 1
ATOM 682 O O . GLU A 1 90 ? -15.595 -1.949 6.882 1.00 96.06 90 GLU A O 1
ATOM 687 N N . CYS A 1 91 ? -15.057 -0.186 5.609 1.00 96.75 91 CYS A N 1
ATOM 688 C CA . CYS A 1 91 ? -13.958 0.238 6.475 1.00 96.75 91 CYS A CA 1
ATOM 689 C C . CYS A 1 91 ? -14.446 0.894 7.778 1.00 96.75 91 CYS A C 1
ATOM 691 O O . CYS A 1 91 ? -13.783 0.757 8.807 1.00 96.75 91 CYS A O 1
ATOM 693 N N . MET A 1 92 ? -15.621 1.535 7.770 1.00 96.56 92 MET A N 1
ATOM 694 C CA . MET A 1 92 ? -16.252 2.041 8.997 1.00 96.56 92 MET A CA 1
ATOM 695 C C . MET A 1 92 ? -16.709 0.897 9.910 1.00 96.56 92 MET A C 1
ATOM 697 O O . MET A 1 92 ? -16.450 0.932 11.113 1.00 96.56 92 MET A O 1
ATOM 701 N N . ASP A 1 93 ? -17.319 -0.150 9.350 1.00 95.94 93 ASP A N 1
ATOM 702 C CA . ASP A 1 93 ? -17.767 -1.340 10.088 1.00 95.94 93 ASP A CA 1
ATOM 703 C C . ASP A 1 93 ? -16.581 -2.090 10.710 1.00 95.94 93 ASP A C 1
ATOM 705 O O . ASP A 1 93 ? -16.658 -2.600 11.831 1.00 95.94 93 ASP A O 1
ATOM 709 N N . LYS A 1 94 ? -15.450 -2.092 9.998 1.00 93.12 94 LYS A N 1
ATOM 710 C CA . LYS A 1 94 ? -14.158 -2.611 10.459 1.00 93.12 94 LYS A CA 1
ATOM 711 C C . LYS A 1 94 ? -13.405 -1.679 11.409 1.00 93.12 94 LYS A C 1
ATOM 713 O O . LYS A 1 94 ? -12.391 -2.097 11.960 1.00 93.12 94 LYS A O 1
ATOM 718 N N . LYS A 1 95 ? -13.913 -0.466 11.654 1.00 94.19 95 LYS A N 1
ATOM 719 C CA . LYS A 1 95 ? -13.314 0.554 12.533 1.00 94.19 95 LYS A CA 1
ATOM 720 C C . LYS A 1 95 ? -11.885 0.930 12.125 1.00 94.19 95 LYS A C 1
ATOM 722 O O . LYS A 1 95 ? -11.001 1.045 12.969 1.00 94.19 95 LYS A O 1
ATOM 727 N N . ILE A 1 96 ? -11.653 1.121 10.828 1.00 94.62 96 ILE A N 1
ATOM 728 C CA . ILE A 1 96 ? -10.353 1.565 10.315 1.00 94.62 96 ILE A CA 1
ATOM 729 C C . ILE A 1 96 ? -10.164 3.053 10.618 1.00 94.62 96 ILE A C 1
ATOM 731 O O . ILE A 1 96 ? -10.759 3.912 9.970 1.00 94.62 96 ILE A O 1
ATOM 735 N N . GLU A 1 97 ? -9.308 3.366 11.587 1.00 93.56 97 GLU A N 1
ATOM 736 C CA . GLU A 1 97 ? -9.085 4.748 12.039 1.00 93.56 97 GLU A CA 1
ATOM 737 C C . GLU A 1 97 ? -8.029 5.500 11.217 1.00 93.56 97 GLU A C 1
ATOM 739 O O . GLU A 1 97 ? -8.031 6.730 11.172 1.00 93.56 97 GLU A O 1
ATOM 744 N N . SER A 1 98 ? -7.112 4.783 10.561 1.00 94.62 98 SER A N 1
ATOM 745 C CA . SER A 1 98 ? -6.009 5.392 9.815 1.00 94.62 98 SER A CA 1
ATOM 746 C C . SER A 1 98 ? -5.593 4.555 8.609 1.00 94.62 98 SER A C 1
ATOM 748 O O . SER A 1 98 ? -5.974 3.396 8.475 1.00 94.62 98 SER A O 1
ATOM 750 N N . TYR A 1 99 ? -4.829 5.159 7.698 1.00 95.81 99 TYR A N 1
ATOM 751 C CA . TYR A 1 99 ? -4.315 4.484 6.511 1.00 95.81 99 TYR A CA 1
ATOM 752 C C . TYR A 1 99 ? -2.791 4.631 6.423 1.00 95.81 99 TYR A C 1
ATOM 754 O O . TYR A 1 99 ? -2.284 5.738 6.630 1.00 95.81 99 TYR A O 1
ATOM 762 N N . PRO A 1 100 ? -2.062 3.587 5.992 1.00 96.94 100 PRO A N 1
ATOM 763 C CA . PRO A 1 100 ? -2.526 2.214 5.769 1.00 96.94 100 PRO A CA 1
ATOM 764 C C . PRO A 1 100 ? -2.906 1.512 7.086 1.00 96.94 100 PRO A C 1
ATOM 766 O O . PRO A 1 100 ? -2.526 1.959 8.159 1.00 96.94 100 PRO A O 1
ATOM 769 N N . THR A 1 101 ? -3.649 0.412 7.015 1.00 96.44 101 THR A N 1
ATOM 770 C CA . THR A 1 101 ? -3.858 -0.497 8.154 1.00 96.44 101 THR A CA 1
ATOM 771 C C . THR A 1 101 ? -3.900 -1.934 7.652 1.00 96.44 101 THR A C 1
ATOM 773 O O . THR A 1 101 ? -4.547 -2.222 6.643 1.00 96.44 101 THR A O 1
ATOM 776 N N . TRP A 1 102 ? -3.215 -2.836 8.350 1.00 95.69 102 TRP A N 1
ATOM 777 C CA . TRP A 1 102 ? -3.243 -4.271 8.083 1.00 95.69 102 TRP A CA 1
ATOM 778 C C . TRP A 1 102 ? -3.999 -5.018 9.178 1.00 95.69 102 TRP A C 1
ATOM 780 O O . TRP A 1 102 ? -3.687 -4.869 10.355 1.00 95.69 102 TRP A O 1
ATOM 790 N N . GLU A 1 103 ? -4.955 -5.852 8.783 1.00 92.81 103 GLU A N 1
ATOM 791 C CA . GLU A 1 103 ? -5.625 -6.840 9.636 1.00 92.81 103 GLU A CA 1
ATOM 792 C C . GLU A 1 103 ? -5.060 -8.219 9.291 1.00 92.81 103 GLU A C 1
ATOM 794 O O . GLU A 1 103 ? -5.019 -8.570 8.116 1.00 92.81 103 GLU A O 1
ATOM 799 N N . PHE A 1 104 ? -4.620 -8.996 10.280 1.00 90.75 104 PHE A N 1
ATOM 800 C CA . PHE A 1 104 ? -4.187 -10.388 10.102 1.00 90.75 104 PHE A CA 1
ATOM 801 C C . PHE A 1 104 ? -5.156 -11.323 10.832 1.00 90.75 104 PHE A C 1
ATOM 803 O O . PHE A 1 104 ? -5.768 -10.923 11.825 1.00 90.75 104 PHE A O 1
ATOM 810 N N . ALA A 1 105 ? -5.299 -12.564 10.356 1.00 84.62 105 ALA A N 1
ATOM 811 C CA . ALA A 1 105 ? -6.248 -13.534 10.915 1.00 84.62 105 ALA A CA 1
ATOM 812 C C . ALA A 1 105 ? -5.977 -13.882 12.395 1.00 84.62 105 ALA A C 1
ATOM 814 O O . ALA A 1 105 ? -6.884 -14.283 13.122 1.00 84.62 105 ALA A O 1
ATOM 815 N N . ASP A 1 106 ? -4.738 -13.704 12.839 1.00 72.88 106 ASP A N 1
ATOM 816 C CA . ASP A 1 106 ? -4.195 -13.994 14.164 1.00 72.88 106 ASP A CA 1
ATOM 817 C C . ASP A 1 106 ? -4.169 -12.773 15.125 1.00 72.88 106 ASP A C 1
ATOM 819 O O . ASP A 1 106 ? -3.803 -12.918 16.293 1.00 72.88 106 ASP A O 1
ATOM 823 N N . GLY A 1 107 ? -4.673 -11.603 14.691 1.00 65.31 107 GLY A N 1
ATOM 824 C CA . GLY A 1 107 ? -4.839 -10.362 15.483 1.00 65.31 107 GLY A CA 1
ATOM 825 C C . GLY A 1 107 ? -3.552 -9.533 15.698 1.00 65.31 107 GLY A C 1
ATOM 826 O O . GLY A 1 107 ? -2.491 -9.936 15.234 1.00 65.31 107 GLY A O 1
ATOM 827 N N . PRO A 1 108 ? -3.600 -8.414 16.467 1.00 64.81 108 PRO A N 1
ATOM 828 C CA . PRO A 1 108 ? -4.316 -7.173 16.153 1.00 64.81 108 PRO A CA 1
ATOM 829 C C . PRO A 1 108 ? -3.649 -6.382 14.999 1.00 64.81 108 PRO A C 1
ATOM 831 O O . PRO A 1 108 ? -2.635 -6.783 14.438 1.00 64.81 108 PRO A O 1
ATOM 834 N N . TRP A 1 109 ? -4.247 -5.242 14.655 1.00 60.34 109 TRP A N 1
ATOM 835 C CA . TRP A 1 109 ? -3.864 -4.351 13.558 1.00 60.34 109 TRP A CA 1
ATOM 836 C C . TRP A 1 109 ? -2.380 -3.935 13.568 1.00 60.34 109 TRP A C 1
ATOM 838 O O . TRP A 1 109 ? -1.847 -3.582 14.621 1.00 60.34 109 TRP A O 1
ATOM 848 N N . LEU A 1 110 ? -1.731 -3.921 12.395 1.00 62.53 110 LEU A N 1
ATOM 849 C CA . LEU A 1 110 ? -0.480 -3.181 12.183 1.00 62.53 110 LEU A CA 1
ATOM 850 C C . LEU A 1 110 ? -0.798 -1.872 11.452 1.00 62.53 110 LEU A C 1
ATOM 852 O O . LEU A 1 110 ? -1.331 -1.892 10.338 1.00 62.53 110 LEU A O 1
ATOM 856 N N . ASN A 1 111 ? -0.452 -0.756 12.086 1.00 50.97 111 ASN A N 1
ATOM 857 C CA . ASN A 1 111 ? -0.575 0.609 11.576 1.00 50.97 111 ASN A CA 1
ATOM 858 C C . ASN A 1 111 ? 0.807 1.164 11.214 1.00 50.97 111 ASN A C 1
ATOM 860 O O . ASN A 1 111 ? 1.721 1.073 12.066 1.00 50.97 111 ASN A O 1
#